Protein AF-A0A536EJC2-F1 (afdb_monomer_lite)

Secondary structure (DSSP, 8-state):
--SEEEE-GGGGTTSS--EEEE-HHHHS-SPTTSS--TTTT-HHHHHHHHHHHHHHHHTTHHHHHHHHHHHHHHHHHHHHHH-TTEEEEEEETTEEEEEE-S-TTT-

Radius of gyration: 20.06 Å; chains: 1; bounding box: 40×30×49 Å

Structure (mmCIF, N/CA/C/O backbone):
data_AF-A0A536EJC2-F1
#
_entry.id   AF-A0A536EJC2-F1
#
loop_
_atom_site.group_PDB
_atom_site.id
_atom_site.type_symbol
_atom_site.label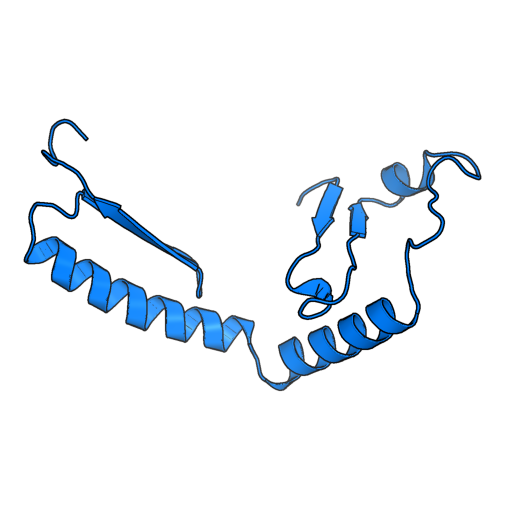_atom_id
_atom_site.label_alt_id
_atom_site.label_comp_id
_atom_site.label_asym_id
_atom_site.label_entity_id
_atom_site.label_seq_id
_atom_site.pdbx_PDB_ins_code
_atom_site.Cartn_x
_atom_site.Cartn_y
_atom_site.Cartn_z
_atom_site.occupancy
_atom_site.B_iso_or_equiv
_atom_site.auth_seq_id
_atom_site.auth_comp_id
_atom_site.auth_asym_id
_atom_site.auth_atom_id
_atom_site.pdbx_PDB_model_num
ATOM 1 N N . GLN A 1 1 ? -8.085 13.594 -6.847 1.00 84.62 1 GLN A N 1
ATOM 2 C CA . GLN A 1 1 ? -7.057 12.705 -7.426 1.00 84.62 1 GLN A CA 1
ATOM 3 C C . GLN A 1 1 ? -5.699 13.295 -7.085 1.00 84.62 1 GLN A C 1
ATOM 5 O O . GLN A 1 1 ? -5.578 14.506 -7.229 1.00 84.62 1 GLN A O 1
ATOM 10 N N . PRO A 1 2 ? -4.736 12.509 -6.578 1.00 95.81 2 PRO A N 1
ATOM 11 C CA . PRO A 1 2 ? -3.400 13.021 -6.292 1.00 95.81 2 PRO A CA 1
ATOM 12 C C . PRO A 1 2 ? -2.624 13.292 -7.588 1.00 95.81 2 PRO A C 1
ATOM 14 O O . PRO A 1 2 ? -2.790 12.569 -8.569 1.00 95.81 2 PRO A O 1
ATOM 17 N N . ASP A 1 3 ? -1.763 14.308 -7.573 1.00 97.62 3 ASP A N 1
ATOM 18 C CA . ASP A 1 3 ? -0.830 14.590 -8.673 1.00 97.62 3 ASP A CA 1
ATOM 19 C C . ASP A 1 3 ? 0.333 13.586 -8.712 1.00 97.62 3 ASP A C 1
ATOM 21 O O . ASP A 1 3 ? 0.821 13.229 -9.783 1.00 97.62 3 ASP A O 1
ATOM 25 N N . LEU A 1 4 ? 0.727 13.106 -7.528 1.00 97.94 4 LEU A N 1
ATOM 26 C CA . LEU A 1 4 ? 1.753 12.099 -7.280 1.00 97.94 4 LEU A CA 1
ATOM 27 C C . LEU A 1 4 ? 1.313 11.179 -6.136 1.00 97.94 4 LEU A C 1
ATOM 29 O O . LEU A 1 4 ? 0.775 11.637 -5.127 1.00 97.94 4 LEU A O 1
ATOM 33 N N . MET A 1 5 ? 1.592 9.887 -6.263 1.00 98.31 5 MET A N 1
ATOM 34 C CA . MET A 1 5 ? 1.403 8.885 -5.219 1.00 98.31 5 MET A CA 1
ATOM 35 C C . MET A 1 5 ? 2.623 7.973 -5.112 1.00 98.31 5 MET A C 1
ATOM 37 O O . MET A 1 5 ? 3.291 7.672 -6.101 1.00 98.31 5 MET A O 1
ATOM 41 N N . THR A 1 6 ? 2.886 7.491 -3.903 1.00 98.31 6 THR A N 1
ATOM 42 C CA . THR A 1 6 ? 3.923 6.494 -3.637 1.00 98.31 6 THR A CA 1
ATOM 43 C C . THR A 1 6 ? 3.278 5.156 -3.306 1.00 98.31 6 THR A C 1
ATOM 45 O O . THR A 1 6 ? 2.281 5.082 -2.587 1.00 98.31 6 THR A O 1
ATOM 48 N N . VAL A 1 7 ? 3.847 4.078 -3.837 1.00 98.06 7 VAL A N 1
ATOM 49 C CA . VAL A 1 7 ? 3.396 2.703 -3.590 1.00 98.06 7 VAL A CA 1
ATOM 50 C C . VAL A 1 7 ? 4.597 1.802 -3.323 1.00 98.06 7 VAL A C 1
ATOM 52 O O . VAL A 1 7 ? 5.677 2.020 -3.861 1.00 98.06 7 VAL A O 1
ATOM 55 N N . ALA A 1 8 ? 4.429 0.819 -2.441 1.00 97.81 8 ALA A N 1
ATOM 56 C CA . ALA A 1 8 ? 5.453 -0.148 -2.032 1.00 97.81 8 ALA A CA 1
ATOM 57 C C . ALA A 1 8 ? 4.758 -1.293 -1.266 1.00 97.81 8 ALA A C 1
ATOM 59 O O . ALA A 1 8 ? 3.636 -1.665 -1.611 1.00 97.81 8 ALA A O 1
ATOM 60 N N . LYS A 1 9 ? 5.360 -1.793 -0.176 1.00 96.94 9 LYS A N 1
ATOM 61 C CA . LYS A 1 9 ? 4.789 -2.791 0.749 1.00 96.94 9 LYS A CA 1
ATOM 62 C C . LYS A 1 9 ? 4.218 -4.002 -0.004 1.00 96.94 9 LYS A C 1
ATOM 64 O O . LYS A 1 9 ? 4.971 -4.831 -0.502 1.00 96.94 9 LYS A O 1
ATOM 69 N N . SER A 1 10 ? 2.893 -4.088 -0.101 1.00 97.31 10 SER A N 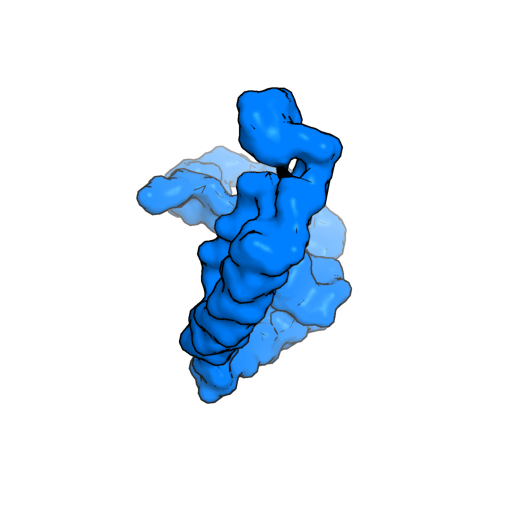1
ATOM 70 C CA . SER A 1 10 ? 2.183 -5.202 -0.722 1.00 97.31 10 SER A CA 1
ATOM 71 C C . SER A 1 10 ? 2.300 -5.241 -2.245 1.00 97.31 10 SER A C 1
ATOM 73 O O . SER A 1 10 ? 1.928 -6.256 -2.815 1.00 97.31 10 SER A O 1
ATOM 75 N N . LEU A 1 11 ? 2.847 -4.200 -2.893 1.00 98.06 11 LEU A N 1
ATOM 76 C CA . LEU A 1 11 ? 3.000 -4.109 -4.353 1.00 98.06 11 LEU A CA 1
ATOM 77 C C . LEU A 1 11 ? 3.648 -5.354 -4.977 1.00 98.06 11 LEU A C 1
ATOM 79 O O . LEU A 1 11 ? 3.291 -5.710 -6.089 1.00 98.06 11 LEU A O 1
ATOM 83 N N . ALA A 1 12 ? 4.568 -6.011 -4.265 1.00 97.94 12 ALA A N 1
ATOM 84 C CA . ALA A 1 12 ? 5.224 -7.242 -4.708 1.00 97.94 12 ALA A CA 1
ATOM 85 C C . ALA A 1 12 ? 5.279 -8.317 -3.604 1.00 97.94 12 ALA A C 1
ATOM 87 O O . ALA A 1 12 ? 6.245 -9.070 -3.514 1.00 97.94 12 ALA A O 1
ATOM 88 N N . ALA A 1 13 ? 4.271 -8.355 -2.721 1.00 95.75 13 ALA A N 1
ATOM 89 C CA . ALA A 1 13 ? 4.126 -9.362 -1.657 1.00 95.75 13 ALA A CA 1
ATOM 90 C C . ALA A 1 13 ? 5.406 -9.626 -0.828 1.00 95.75 13 ALA A C 1
ATOM 92 O O . ALA A 1 13 ? 5.709 -10.762 -0.472 1.00 95.75 13 ALA A O 1
ATOM 93 N N . GLY A 1 14 ? 6.159 -8.568 -0.507 1.00 94.88 14 GLY A N 1
ATOM 94 C CA . GLY A 1 14 ? 7.382 -8.646 0.299 1.00 94.88 14 GLY A CA 1
ATOM 95 C C . GLY A 1 14 ? 8.690 -8.622 -0.496 1.00 94.88 14 GLY A C 1
ATOM 96 O O . GLY A 1 14 ? 9.735 -8.364 0.100 1.00 94.88 14 GLY A O 1
ATOM 97 N N . PHE A 1 15 ? 8.662 -8.793 -1.824 1.00 97.88 15 PHE A N 1
ATOM 98 C CA . PHE A 1 15 ? 9.834 -8.486 -2.648 1.00 97.88 15 PHE A CA 1
ATOM 99 C C . PHE A 1 15 ? 10.107 -6.969 -2.663 1.00 97.88 15 PHE A C 1
ATOM 101 O O . PHE A 1 15 ? 9.154 -6.183 -2.664 1.00 97.88 15 PHE A O 1
ATOM 108 N N . PRO A 1 16 ? 11.382 -6.524 -2.693 1.00 97.75 16 PRO A N 1
ATOM 109 C CA . PRO A 1 16 ? 11.710 -5.100 -2.701 1.00 97.75 16 PRO A CA 1
ATOM 110 C C . PRO A 1 16 ? 11.274 -4.416 -4.004 1.00 97.75 16 PRO A C 1
ATOM 112 O O . PRO A 1 16 ? 11.987 -4.435 -5.006 1.00 97.75 16 PRO A O 1
ATOM 115 N N . LEU A 1 17 ? 10.098 -3.790 -3.977 1.00 98.25 17 LEU A N 1
ATOM 116 C CA . LEU A 1 17 ? 9.580 -2.965 -5.062 1.00 98.25 17 LEU A CA 1
ATOM 117 C C . LEU A 1 17 ? 8.821 -1.763 -4.500 1.00 98.25 17 LEU A C 1
ATOM 119 O O . LEU A 1 17 ? 8.000 -1.886 -3.587 1.00 98.25 17 LEU A O 1
ATOM 123 N N . SER A 1 18 ? 9.077 -0.600 -5.083 1.00 98.19 18 SER A N 1
ATOM 124 C CA . SER A 1 18 ? 8.299 0.614 -4.882 1.00 98.19 18 SER A CA 1
ATOM 125 C C . SER A 1 18 ? 8.110 1.328 -6.215 1.00 98.19 18 SER A C 1
ATOM 127 O O . SER A 1 18 ? 8.830 1.064 -7.179 1.00 98.19 18 SER A O 1
ATOM 129 N N . ALA A 1 19 ? 7.135 2.227 -6.273 1.00 97.88 19 ALA A N 1
ATOM 130 C CA . ALA A 1 19 ? 6.947 3.120 -7.401 1.00 97.88 19 ALA A CA 1
ATOM 131 C C . ALA A 1 19 ? 6.482 4.498 -6.929 1.00 97.88 19 ALA A C 1
ATOM 133 O O . ALA A 1 19 ? 5.815 4.645 -5.899 1.00 97.88 19 ALA A O 1
ATOM 134 N N . VAL A 1 20 ? 6.830 5.499 -7.728 1.00 98.00 20 VAL A N 1
ATOM 135 C CA . VAL A 1 20 ? 6.233 6.830 -7.699 1.00 98.00 20 VAL A CA 1
ATOM 136 C C . VAL A 1 20 ? 5.378 6.926 -8.956 1.00 98.00 20 VAL A C 1
ATOM 138 O O . VAL A 1 20 ? 5.889 6.745 -10.058 1.00 98.00 20 VAL A O 1
ATOM 141 N N . VAL A 1 21 ? 4.078 7.138 -8.787 1.00 97.88 21 VAL A N 1
ATOM 142 C CA . VAL A 1 21 ? 3.107 7.222 -9.882 1.00 97.88 21 VAL A CA 1
ATOM 143 C C . VAL A 1 21 ? 2.552 8.63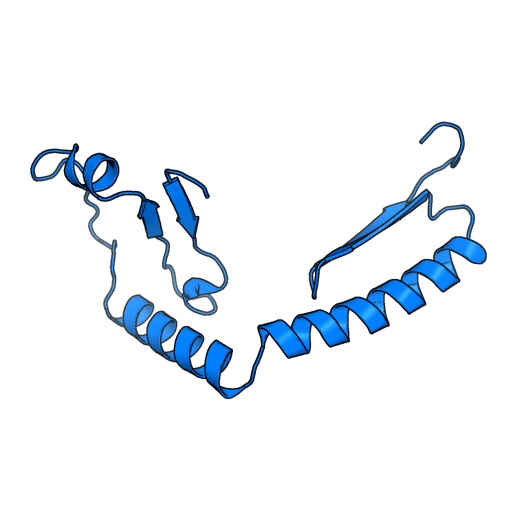4 -9.890 1.00 97.88 21 VAL A C 1
ATOM 145 O O . VAL A 1 21 ? 2.090 9.114 -8.858 1.00 97.88 21 VAL A O 1
ATOM 148 N N . GLY A 1 22 ? 2.590 9.310 -11.029 1.00 97.81 22 GLY A N 1
ATOM 149 C CA . GLY A 1 22 ? 2.122 10.686 -11.140 1.00 97.81 22 GLY A CA 1
ATOM 150 C C . GLY A 1 22 ? 1.580 11.007 -12.518 1.00 97.81 22 GLY A C 1
ATOM 151 O O . GLY A 1 22 ? 1.589 10.165 -13.418 1.00 97.81 22 GLY A O 1
ATOM 152 N N . LYS A 1 23 ? 1.099 12.240 -12.669 1.00 98.12 23 LYS A N 1
ATOM 153 C CA . LYS A 1 23 ? 0.728 12.793 -13.976 1.00 98.12 23 LYS A CA 1
ATOM 154 C C . LYS A 1 23 ? 1.947 12.839 -14.903 1.00 98.12 23 LYS A C 1
ATOM 156 O O . LYS A 1 23 ? 3.069 13.029 -14.439 1.00 98.12 23 LYS A O 1
ATOM 161 N N . ALA A 1 24 ? 1.718 12.663 -16.204 1.00 97.44 24 ALA A N 1
ATOM 162 C CA . ALA A 1 24 ? 2.788 12.561 -17.197 1.00 97.44 24 ALA A CA 1
ATOM 163 C C . ALA A 1 24 ? 3.697 13.800 -17.213 1.00 97.44 24 ALA A C 1
ATOM 165 O O . ALA A 1 24 ? 4.908 13.665 -17.129 1.00 97.44 24 ALA A O 1
ATOM 166 N N . ASP A 1 25 ? 3.123 15.003 -17.189 1.00 97.69 25 ASP A N 1
ATOM 167 C CA . ASP A 1 25 ? 3.863 16.271 -17.137 1.00 97.69 25 ASP A CA 1
ATOM 168 C C . ASP A 1 25 ? 4.786 16.398 -15.913 1.00 97.69 25 ASP A C 1
ATOM 170 O O . ASP A 1 25 ? 5.841 17.022 -15.997 1.00 97.69 25 ASP A O 1
ATOM 174 N N . ILE A 1 26 ? 4.422 15.775 -14.790 1.00 97.56 26 ILE A N 1
ATOM 175 C CA . ILE A 1 26 ? 5.252 15.718 -13.581 1.00 97.56 26 ILE A CA 1
ATOM 176 C C . ILE A 1 26 ? 6.328 14.631 -13.695 1.00 97.56 26 ILE A C 1
ATOM 178 O O . ILE A 1 26 ? 7.474 14.862 -13.312 1.00 97.56 26 ILE A O 1
ATOM 182 N N . MET A 1 27 ? 5.973 13.446 -14.200 1.00 97.69 27 MET A N 1
ATOM 183 C CA . MET A 1 27 ? 6.899 12.311 -14.309 1.00 97.69 27 MET A CA 1
ATOM 184 C C . MET A 1 27 ? 7.934 12.483 -15.431 1.00 97.69 27 MET A C 1
ATOM 186 O O . MET A 1 27 ? 9.035 11.954 -15.301 1.00 97.69 27 MET A O 1
ATOM 190 N N . ASP A 1 28 ? 7.608 13.251 -16.474 1.00 97.56 28 ASP A N 1
ATOM 191 C CA . ASP A 1 28 ? 8.476 13.550 -17.622 1.00 97.56 28 ASP A CA 1
ATOM 192 C C . ASP A 1 28 ? 9.344 14.806 -17.404 1.00 97.56 28 ASP A C 1
ATOM 194 O O . ASP A 1 28 ? 10.231 15.100 -18.205 1.00 97.56 28 ASP A O 1
ATOM 198 N N . ALA A 1 29 ? 9.109 15.563 -16.325 1.00 98.00 29 ALA A N 1
ATOM 199 C CA . ALA A 1 29 ? 9.874 16.770 -16.010 1.00 98.00 29 ALA A CA 1
ATOM 200 C C . ALA A 1 29 ? 11.370 16.517 -15.709 1.00 98.00 29 ALA A C 1
ATOM 202 O O . ALA A 1 29 ? 12.196 17.351 -16.097 1.00 98.00 29 ALA A O 1
ATOM 203 N N . PRO A 1 30 ? 11.779 15.426 -15.023 1.00 97.38 30 PRO A N 1
ATOM 204 C CA . PRO A 1 30 ? 13.192 15.116 -14.837 1.00 97.38 30 PRO A CA 1
ATOM 205 C C . PRO A 1 30 ? 13.870 14.756 -16.165 1.00 97.38 30 PRO A C 1
ATOM 207 O O . PRO A 1 30 ? 13.401 13.901 -16.910 1.00 97.38 30 PRO A O 1
ATOM 210 N N . GLY A 1 31 ? 15.027 15.364 -16.440 1.00 97.00 31 GLY A N 1
ATOM 211 C CA . GLY A 1 31 ? 15.835 15.012 -17.609 1.00 97.00 31 GLY A CA 1
ATOM 212 C C . GLY A 1 31 ? 16.420 13.591 -17.536 1.00 97.00 31 GLY A C 1
ATOM 213 O O . GLY A 1 31 ? 16.346 12.934 -16.492 1.00 97.00 31 GLY A O 1
ATOM 214 N N . PRO A 1 32 ? 17.061 13.106 -18.616 1.00 96.50 32 PRO A N 1
ATOM 215 C CA . PRO A 1 32 ? 17.705 11.794 -18.638 1.00 96.50 32 PRO A CA 1
ATOM 216 C C . PRO A 1 32 ? 18.655 11.586 -17.448 1.00 96.50 32 PRO A C 1
ATOM 218 O O . PRO A 1 32 ? 19.533 12.406 -17.191 1.00 96.50 32 PRO A O 1
ATOM 221 N N . GLY A 1 33 ? 18.465 10.488 -16.710 1.00 95.81 33 GLY A N 1
ATOM 222 C CA . GLY A 1 33 ? 19.226 10.182 -15.491 1.00 95.81 33 GLY A CA 1
ATOM 223 C C . GLY A 1 33 ? 18.767 10.925 -14.228 1.00 95.81 33 GLY A C 1
ATOM 224 O O . GLY A 1 33 ? 19.277 10.636 -13.149 1.00 95.81 33 GLY A O 1
ATOM 225 N N . GLY A 1 34 ? 17.786 11.830 -14.326 1.00 96.69 34 GLY A N 1
ATOM 226 C CA . GLY A 1 34 ? 17.195 12.538 -13.184 1.00 96.69 34 GLY A CA 1
ATOM 227 C C . GLY A 1 34 ? 16.402 11.628 -12.241 1.00 96.69 34 GLY A C 1
ATOM 228 O O . GLY A 1 34 ? 16.263 11.935 -11.061 1.00 96.69 34 GLY A O 1
ATOM 229 N N . LEU A 1 35 ? 15.940 10.481 -12.747 1.00 96.31 35 LEU A N 1
ATOM 230 C CA . LEU A 1 35 ? 15.399 9.371 -11.968 1.00 96.31 35 LEU A CA 1
ATOM 231 C C . LEU A 1 35 ? 16.179 8.105 -12.328 1.00 96.31 35 LEU A C 1
ATOM 233 O O . LEU A 1 35 ? 16.221 7.700 -13.489 1.00 96.31 35 LEU A O 1
ATOM 237 N N . GLY A 1 36 ? 16.804 7.474 -11.339 1.00 94.44 36 GLY A N 1
ATOM 238 C CA . GLY A 1 36 ? 17.614 6.282 -11.556 1.00 94.44 36 GLY A CA 1
ATOM 239 C C . GLY A 1 36 ? 17.922 5.537 -10.265 1.00 94.44 36 GLY A C 1
ATOM 240 O O . GLY A 1 36 ? 17.648 6.009 -9.163 1.00 94.44 36 GLY A O 1
ATOM 241 N N . GLY A 1 37 ? 18.496 4.348 -10.411 1.00 94.69 37 GLY A N 1
ATOM 242 C CA . GLY A 1 37 ? 18.925 3.509 -9.300 1.00 94.69 37 GLY A CA 1
ATOM 243 C C . GLY A 1 37 ? 19.271 2.107 -9.782 1.00 94.69 37 GLY A C 1
ATOM 244 O O . GLY A 1 37 ? 18.597 1.565 -10.650 1.00 94.69 37 GLY A O 1
ATOM 245 N N . THR A 1 38 ? 20.314 1.508 -9.210 1.00 97.25 38 THR A N 1
ATOM 246 C CA . THR A 1 38 ? 20.871 0.226 -9.680 1.00 97.25 38 THR A CA 1
ATOM 247 C C . THR A 1 38 ? 19.873 -0.929 -9.623 1.00 97.25 38 THR A C 1
ATOM 249 O O . THR A 1 38 ? 19.879 -1.797 -10.489 1.00 97.25 38 THR A O 1
ATOM 252 N N . TYR A 1 39 ? 19.018 -0.947 -8.598 1.00 96.69 39 TYR A N 1
ATOM 253 C CA . TYR A 1 39 ? 18.079 -2.044 -8.341 1.00 96.69 39 TYR A CA 1
ATOM 254 C C . TYR A 1 39 ? 16.613 -1.663 -8.574 1.00 96.69 39 TYR A C 1
ATOM 256 O O . TYR A 1 39 ? 15.723 -2.483 -8.342 1.00 96.69 39 TYR A O 1
ATOM 264 N N . GLY A 1 40 ? 16.352 -0.429 -9.019 1.00 95.12 40 GLY A N 1
ATOM 265 C CA . GLY A 1 40 ? 15.002 0.011 -9.361 1.00 95.12 40 GLY A CA 1
ATOM 266 C C . GLY A 1 40 ? 14.434 -0.840 -10.496 1.00 95.12 40 GLY A C 1
ATOM 267 O O . GLY A 1 40 ? 15.131 -1.115 -11.468 1.00 95.12 40 GLY A O 1
ATOM 268 N N . GLY A 1 41 ? 13.184 -1.288 -10.363 1.00 96.56 41 GLY A N 1
ATOM 269 C CA . GLY A 1 41 ? 12.539 -2.116 -11.388 1.00 96.56 41 GLY A CA 1
ATOM 270 C C . GLY A 1 41 ? 13.165 -3.504 -11.562 1.00 96.56 41 GLY A C 1
ATOM 271 O O . GLY A 1 41 ? 13.149 -4.041 -12.668 1.00 96.56 41 GLY A O 1
ATOM 272 N N . ASN A 1 42 ? 13.728 -4.087 -10.494 1.00 97.56 42 ASN A N 1
ATOM 273 C CA . ASN A 1 42 ? 14.275 -5.443 -10.530 1.00 97.56 42 ASN A CA 1
ATOM 274 C C . ASN A 1 42 ? 13.264 -6.438 -11.154 1.00 97.56 42 ASN A C 1
ATOM 276 O O . ASN A 1 42 ? 12.123 -6.508 -10.691 1.00 97.56 42 ASN A O 1
ATOM 280 N N . PRO A 1 43 ? 13.663 -7.248 -12.153 1.00 98.19 43 PRO A N 1
ATOM 281 C CA . PRO A 1 43 ? 12.726 -8.064 -12.927 1.00 98.19 43 PRO A CA 1
ATOM 282 C C . PRO A 1 43 ? 12.006 -9.138 -12.100 1.00 98.19 43 PRO A C 1
ATOM 284 O O . PRO A 1 43 ? 10.844 -9.431 -12.370 1.00 98.19 43 PRO A O 1
ATOM 287 N N . VAL A 1 44 ? 12.648 -9.694 -11.066 1.00 98.31 44 VAL A N 1
ATOM 288 C CA . VAL A 1 44 ? 12.015 -10.678 -10.170 1.00 98.31 44 VAL A CA 1
ATOM 289 C C . VAL A 1 44 ? 10.945 -10.004 -9.316 1.00 98.31 44 VAL A C 1
ATOM 291 O O . VAL A 1 44 ? 9.836 -10.521 -9.188 1.00 98.31 44 VAL A O 1
ATOM 294 N N . ALA A 1 45 ? 11.247 -8.822 -8.778 1.00 98.25 45 ALA A N 1
ATOM 295 C CA . ALA A 1 45 ? 10.282 -8.052 -8.004 1.00 98.25 45 ALA A CA 1
ATOM 296 C C . ALA A 1 45 ? 9.101 -7.578 -8.876 1.00 98.25 45 ALA A C 1
ATOM 298 O O . ALA A 1 45 ? 7.954 -7.634 -8.437 1.00 98.25 45 ALA A O 1
ATOM 299 N N . CYS A 1 46 ? 9.354 -7.191 -10.132 1.00 98.44 46 CYS A N 1
ATOM 300 C CA . CYS A 1 46 ? 8.311 -6.857 -11.106 1.00 98.44 46 CYS A CA 1
ATOM 301 C C . CYS A 1 46 ? 7.414 -8.063 -11.425 1.00 98.44 46 CYS A C 1
ATOM 303 O O . CYS A 1 46 ? 6.193 -7.923 -11.430 1.00 98.44 46 CYS A O 1
ATOM 305 N N . ALA A 1 47 ? 7.989 -9.253 -11.633 1.00 98.56 47 ALA A N 1
ATOM 306 C CA . ALA A 1 47 ? 7.215 -10.476 -11.856 1.00 98.56 47 ALA A CA 1
ATOM 307 C C . ALA A 1 47 ? 6.326 -10.824 -10.649 1.00 98.56 47 ALA A C 1
ATOM 309 O O . ALA A 1 47 ? 5.151 -11.148 -10.823 1.00 98.56 47 ALA A O 1
ATOM 310 N N . ALA A 1 48 ? 6.851 -10.682 -9.427 1.00 98.56 48 ALA A N 1
ATOM 311 C CA . ALA A 1 48 ? 6.058 -10.833 -8.210 1.00 98.56 48 ALA A CA 1
ATOM 312 C C . ALA A 1 48 ? 4.912 -9.808 -8.144 1.00 98.56 48 ALA A C 1
ATOM 314 O O . ALA A 1 48 ? 3.789 -10.171 -7.802 1.00 98.56 48 ALA A O 1
ATOM 315 N N . GLY A 1 49 ? 5.161 -8.548 -8.516 1.00 98.50 49 GLY A N 1
ATOM 316 C CA . GLY A 1 49 ? 4.125 -7.514 -8.538 1.00 98.50 49 GLY A CA 1
ATOM 317 C C . GLY A 1 49 ? 3.010 -7.768 -9.556 1.00 98.50 49 GLY A C 1
ATOM 318 O O . GLY A 1 49 ? 1.840 -7.566 -9.236 1.00 98.50 49 GLY A O 1
ATOM 319 N N . LEU A 1 50 ? 3.339 -8.277 -10.748 1.00 98.56 50 LEU A N 1
ATOM 320 C CA . LEU A 1 50 ? 2.334 -8.698 -11.734 1.00 98.56 50 LEU A CA 1
ATOM 321 C C . LEU A 1 50 ? 1.444 -9.817 -11.176 1.00 98.56 50 LEU A C 1
ATOM 323 O O . LEU A 1 50 ? 0.222 -9.689 -11.194 1.00 98.56 50 LEU A O 1
ATOM 327 N N . ALA A 1 51 ? 2.050 -10.854 -10.588 1.00 98.69 51 ALA A N 1
ATOM 328 C CA . ALA A 1 51 ? 1.306 -11.949 -9.969 1.00 98.69 51 ALA A CA 1
ATOM 329 C C . ALA A 1 51 ? 0.405 -11.470 -8.815 1.00 98.69 51 ALA A C 1
ATOM 331 O O . ALA A 1 51 ? -0.730 -11.924 -8.685 1.00 98.69 51 ALA A O 1
ATOM 332 N N . VAL A 1 52 ? 0.874 -10.518 -7.997 1.00 98.50 52 VAL A N 1
ATOM 333 C CA . VAL A 1 52 ? 0.052 -9.891 -6.950 1.00 98.50 52 VAL A CA 1
ATOM 334 C C . VAL A 1 52 ? -1.162 -9.186 -7.541 1.00 98.50 52 VAL A C 1
ATOM 336 O O . VAL A 1 52 ? -2.258 -9.337 -7.005 1.00 98.50 52 VAL A O 1
ATOM 339 N N . MET A 1 53 ? -0.994 -8.420 -8.621 1.00 98.31 53 MET A N 1
ATOM 340 C CA . MET A 1 53 ? -2.110 -7.717 -9.260 1.00 98.31 53 MET A CA 1
ATOM 341 C C . MET A 1 53 ? -3.145 -8.687 -9.834 1.00 98.31 53 MET A C 1
ATOM 343 O O . MET A 1 53 ? -4.344 -8.448 -9.674 1.00 98.31 53 MET A O 1
ATOM 347 N N . ASP A 1 54 ? -2.701 -9.794 -10.435 1.00 98.62 54 ASP A N 1
ATOM 348 C CA . ASP A 1 54 ? -3.596 -10.846 -10.922 1.00 98.62 54 ASP A CA 1
ATOM 349 C C . ASP A 1 54 ? -4.386 -11.483 -9.774 1.00 98.62 54 ASP A C 1
ATOM 351 O O . ASP A 1 54 ? -5.613 -11.497 -9.818 1.00 98.62 54 ASP A O 1
ATOM 355 N N . ILE A 1 55 ? -3.718 -11.887 -8.688 1.00 98.56 55 ILE A N 1
ATOM 356 C CA . ILE A 1 55 ? -4.384 -12.440 -7.497 1.00 98.56 55 ILE A CA 1
ATOM 357 C C . ILE A 1 55 ? -5.367 -11.429 -6.891 1.00 98.56 55 ILE A C 1
ATOM 359 O O . ILE A 1 55 ? -6.496 -11.779 -6.548 1.00 98.56 55 ILE A O 1
ATOM 363 N N . MET A 1 56 ? -4.966 -10.160 -6.764 1.00 98.25 56 MET A N 1
ATOM 364 C CA . MET A 1 56 ? -5.795 -9.116 -6.159 1.00 98.25 56 MET A CA 1
ATOM 365 C C . MET A 1 56 ? -7.110 -8.915 -6.920 1.00 98.25 56 MET A C 1
ATOM 367 O O . MET A 1 56 ? -8.154 -8.731 -6.286 1.00 98.25 56 MET A O 1
ATOM 371 N N . ARG A 1 57 ? -7.055 -8.990 -8.256 1.00 98.06 57 ARG A N 1
ATOM 372 C CA . ARG A 1 57 ? -8.211 -8.924 -9.157 1.00 98.06 57 ARG A CA 1
ATOM 373 C C . ARG A 1 57 ? -9.033 -10.212 -9.117 1.00 98.06 57 ARG A C 1
ATOM 375 O O . ARG A 1 57 ? -10.241 -10.151 -8.898 1.00 98.06 57 ARG A O 1
ATOM 382 N N . ASP A 1 58 ? -8.396 -11.359 -9.329 1.00 98.62 58 ASP A N 1
ATOM 383 C CA . ASP A 1 58 ? -9.079 -12.633 -9.568 1.00 98.62 58 ASP A CA 1
ATOM 384 C C . ASP A 1 58 ? -9.749 -13.161 -8.289 1.00 98.62 58 ASP A C 1
ATOM 386 O O . ASP A 1 58 ? -10.873 -13.666 -8.331 1.00 98.62 58 ASP A O 1
ATOM 390 N N . GLU A 1 59 ? -9.119 -12.958 -7.127 1.00 98.44 59 GLU A N 1
ATOM 391 C CA . GLU A 1 59 ? -9.686 -13.315 -5.821 1.00 98.44 59 GLU A CA 1
ATOM 392 C C . GLU A 1 59 ? -10.555 -12.213 -5.194 1.00 98.44 59 GLU A C 1
ATOM 394 O O . GLU A 1 59 ? -11.091 -12.408 -4.097 1.00 98.44 59 GLU A O 1
ATOM 399 N N . LYS A 1 60 ? -10.714 -11.058 -5.860 1.00 98.31 60 LYS A N 1
ATOM 400 C CA . LYS A 1 60 ? -11.517 -9.922 -5.364 1.00 98.31 60 LYS A CA 1
ATOM 401 C C . LYS A 1 60 ? -11.114 -9.509 -3.947 1.00 98.31 60 LYS A C 1
ATOM 403 O O . LYS A 1 60 ? -11.926 -9.414 -3.016 1.00 98.31 60 LYS A O 1
ATOM 408 N N . LEU A 1 61 ? -9.805 -9.345 -3.751 1.00 98.31 61 LEU A N 1
ATOM 409 C CA . LEU A 1 61 ? -9.251 -9.062 -2.431 1.00 98.31 61 LEU A CA 1
ATOM 410 C C . LEU A 1 61 ? -9.732 -7.728 -1.833 1.00 98.31 61 LEU A C 1
ATOM 412 O O . LEU A 1 61 ? -9.940 -7.709 -0.619 1.00 98.31 61 LEU A O 1
ATOM 416 N N . PRO A 1 62 ? -9.962 -6.639 -2.599 1.00 97.62 62 PRO A N 1
ATOM 417 C CA . PRO A 1 62 ? -10.562 -5.418 -2.055 1.00 97.62 62 PRO A CA 1
ATOM 418 C C . PRO A 1 62 ? -11.948 -5.646 -1.433 1.00 97.62 62 PRO A C 1
ATOM 420 O O . PRO A 1 62 ? -12.215 -5.201 -0.316 1.00 97.62 62 PRO A O 1
ATOM 423 N N . GLU A 1 63 ? -12.817 -6.399 -2.101 1.00 98.44 63 GLU A N 1
ATOM 424 C CA . GLU A 1 63 ? -14.157 -6.740 -1.624 1.00 98.44 63 GLU A CA 1
ATOM 425 C C . GLU A 1 63 ? -14.086 -7.665 -0.407 1.00 98.44 63 GLU A C 1
ATOM 427 O O . GLU A 1 63 ? -14.808 -7.491 0.581 1.00 98.44 63 GLU A O 1
ATOM 432 N N . ARG A 1 64 ? -13.161 -8.630 -0.434 1.00 98.44 64 ARG A N 1
ATOM 433 C CA . ARG A 1 64 ? -12.882 -9.482 0.723 1.00 98.44 64 ARG A CA 1
ATOM 434 C C . ARG A 1 64 ? -12.389 -8.660 1.914 1.00 98.44 64 ARG A C 1
ATOM 436 O O . ARG A 1 64 ? -12.825 -8.924 3.033 1.00 98.44 64 ARG A O 1
ATOM 443 N N . ALA A 1 65 ? -11.526 -7.671 1.688 1.00 98.31 65 ALA A N 1
ATOM 444 C CA . ALA A 1 65 ? -11.030 -6.770 2.720 1.00 98.31 65 ALA A CA 1
ATOM 445 C C . ALA A 1 65 ? -12.155 -5.912 3.313 1.00 98.31 65 ALA A C 1
ATOM 447 O O . ALA A 1 65 ? -12.199 -5.755 4.530 1.00 98.31 65 ALA A O 1
ATOM 448 N N . ALA A 1 66 ? -13.096 -5.428 2.495 1.00 98.19 66 ALA A N 1
ATOM 449 C CA . ALA A 1 66 ? -14.288 -4.726 2.975 1.00 98.19 66 ALA A CA 1
ATOM 450 C C . ALA A 1 66 ? -15.121 -5.606 3.921 1.00 98.19 66 ALA A C 1
ATOM 452 O O . ALA A 1 66 ? -15.437 -5.188 5.033 1.00 98.19 66 ALA A O 1
ATOM 453 N N . ARG A 1 67 ? -15.386 -6.861 3.534 1.00 98.25 67 ARG A N 1
ATOM 454 C CA . ARG A 1 67 ? -16.126 -7.816 4.376 1.00 98.25 67 ARG A CA 1
ATOM 455 C C . ARG A 1 67 ? -15.401 -8.135 5.686 1.00 98.25 67 ARG A C 1
ATOM 457 O O . ARG A 1 67 ? -16.040 -8.191 6.732 1.00 98.25 67 ARG A O 1
ATOM 464 N N . ILE A 1 68 ? -14.086 -8.362 5.636 1.00 98.19 68 ILE A N 1
ATOM 465 C CA . ILE A 1 68 ? -13.271 -8.589 6.842 1.00 98.19 68 ILE A CA 1
ATOM 466 C C . ILE A 1 68 ? -13.344 -7.365 7.758 1.00 98.19 68 ILE A C 1
ATOM 468 O O . ILE A 1 68 ? -13.572 -7.521 8.954 1.00 98.19 68 ILE A O 1
ATOM 472 N N . GLY A 1 69 ? -13.208 -6.168 7.184 1.00 98.00 69 GLY A N 1
ATOM 473 C CA . GLY A 1 69 ? -13.327 -4.897 7.889 1.00 98.00 69 GLY A CA 1
ATOM 474 C C . GLY A 1 69 ? -14.614 -4.780 8.687 1.00 98.00 69 GLY A C 1
ATOM 475 O O . GLY A 1 69 ? -14.550 -4.554 9.889 1.00 98.00 69 GLY A O 1
ATOM 476 N N . SER A 1 70 ? -15.764 -5.029 8.053 1.00 97.94 70 SER A N 1
ATOM 477 C CA . SER A 1 70 ? -17.070 -4.959 8.723 1.00 97.94 70 SER A CA 1
ATOM 478 C C . SER A 1 70 ? -17.180 -5.917 9.913 1.00 97.94 70 SER A C 1
ATOM 480 O O . SER A 1 70 ? -17.655 -5.521 10.972 1.00 97.94 70 SER A O 1
ATOM 482 N N . VAL A 1 71 ? -16.697 -7.160 9.773 1.00 98.25 71 VAL A N 1
ATOM 483 C CA . VAL A 1 71 ? -16.725 -8.154 10.864 1.00 98.25 71 VAL A CA 1
ATOM 484 C C . VAL A 1 71 ? -15.821 -7.735 12.026 1.00 98.25 71 VAL A C 1
ATOM 486 O O . VAL A 1 71 ? -16.192 -7.871 13.193 1.00 98.25 71 VAL A O 1
ATOM 489 N N . VAL A 1 72 ? -14.620 -7.239 11.717 1.00 98.31 72 VAL A N 1
ATOM 490 C CA . VAL A 1 72 ? -13.662 -6.779 12.730 1.00 98.31 72 VAL A CA 1
ATOM 491 C C . VAL A 1 72 ? -14.198 -5.544 13.449 1.00 98.31 72 VAL A C 1
ATOM 493 O O . VAL A 1 72 ? -14.169 -5.499 14.676 1.00 98.31 72 VAL A O 1
ATOM 496 N N . GLU A 1 73 ? -14.724 -4.571 12.710 1.00 97.88 73 GLU A N 1
ATOM 497 C CA . GLU A 1 73 ? -15.273 -3.336 13.262 1.00 97.88 73 GLU A CA 1
ATOM 498 C C . GLU A 1 73 ? -16.467 -3.603 14.182 1.00 97.88 73 GLU A C 1
ATOM 500 O O . GLU A 1 73 ? -16.473 -3.116 15.310 1.00 97.88 73 GLU A O 1
ATOM 505 N N . GLU A 1 74 ? -17.430 -4.433 13.765 1.00 98.12 74 GLU A N 1
ATOM 506 C CA . GLU A 1 74 ? -18.588 -4.796 14.593 1.00 98.12 74 GLU A CA 1
ATOM 507 C C . GLU A 1 74 ? -18.152 -5.393 15.940 1.00 98.12 74 GLU A C 1
ATOM 509 O O . GLU A 1 74 ? -18.656 -5.013 17.003 1.00 98.12 74 GLU A O 1
ATOM 514 N N . ARG A 1 75 ? -17.157 -6.288 15.905 1.00 98.00 75 ARG A N 1
ATOM 515 C CA . ARG A 1 75 ? -16.595 -6.906 17.107 1.00 98.00 75 ARG A CA 1
ATOM 516 C C . ARG A 1 75 ? -15.859 -5.896 17.987 1.00 98.00 75 ARG A C 1
ATOM 518 O O . ARG A 1 75 ? -16.017 -5.909 19.205 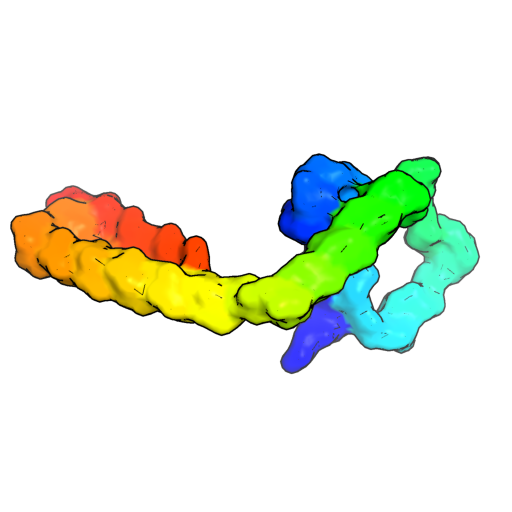1.00 98.00 75 ARG A O 1
ATOM 525 N N . MET A 1 76 ? -15.055 -5.019 17.398 1.00 98.06 76 MET A N 1
ATOM 526 C CA . MET A 1 76 ? -14.341 -3.993 18.158 1.00 98.06 76 MET A CA 1
ATOM 527 C C . MET A 1 76 ? -15.310 -2.995 18.803 1.00 98.06 76 MET A C 1
ATOM 529 O O . MET A 1 76 ? -15.116 -2.611 19.956 1.00 98.06 76 MET A O 1
ATOM 533 N N . GLN A 1 77 ? -16.391 -2.639 18.107 1.00 97.94 77 GLN A N 1
ATOM 534 C CA . GLN A 1 77 ? -17.453 -1.785 18.634 1.00 97.94 77 GLN A CA 1
ATOM 535 C C . GLN A 1 77 ? -18.209 -2.442 19.795 1.00 97.94 77 GLN A C 1
ATOM 537 O O . GLN A 1 77 ? -18.611 -1.742 20.724 1.00 97.94 77 GLN A O 1
ATOM 542 N N . SER A 1 78 ? -18.404 -3.769 19.792 1.00 98.19 78 SER A N 1
ATOM 543 C CA . SER A 1 78 ? -18.991 -4.445 20.958 1.00 98.19 78 SER A CA 1
ATOM 544 C C . SER A 1 78 ? -18.096 -4.323 22.184 1.00 98.19 78 SER A C 1
ATOM 546 O O . SER A 1 78 ? -18.564 -3.910 23.237 1.00 98.19 78 SER A O 1
ATOM 548 N N . TRP A 1 79 ? -16.794 -4.558 22.027 1.00 98.00 79 TRP A N 1
ATOM 549 C CA . TRP A 1 79 ? -15.838 -4.372 23.119 1.00 98.00 79 TRP A CA 1
ATOM 550 C C . TRP A 1 79 ? -15.784 -2.928 23.610 1.00 98.00 79 TRP A C 1
ATOM 552 O O . TRP A 1 79 ? -15.699 -2.700 24.812 1.00 98.00 79 TRP A O 1
ATOM 562 N N . ALA A 1 80 ? -15.888 -1.947 22.711 1.00 96.88 80 ALA A N 1
ATOM 563 C CA . ALA A 1 80 ? -15.952 -0.542 23.095 1.00 96.88 80 ALA A CA 1
ATOM 564 C C . ALA A 1 80 ? -17.185 -0.211 2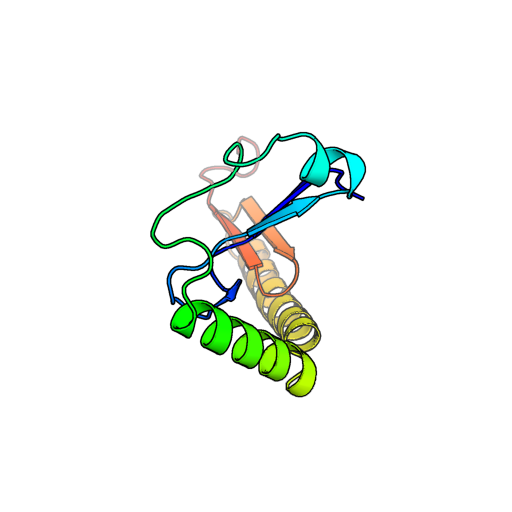3.957 1.00 96.88 80 ALA A C 1
ATOM 566 O O . ALA A 1 80 ? -17.127 0.700 24.781 1.00 96.88 80 ALA A O 1
ATOM 567 N N . ARG A 1 81 ? -18.293 -0.950 23.835 1.00 96.62 81 ARG A N 1
ATOM 568 C CA . ARG A 1 81 ? -19.436 -0.801 24.754 1.00 96.62 81 ARG A CA 1
ATOM 569 C C . ARG A 1 81 ? -19.161 -1.418 26.125 1.00 96.62 81 ARG A C 1
ATOM 571 O O . ARG A 1 81 ? -19.578 -0.845 27.125 1.00 96.62 81 ARG A O 1
ATOM 578 N N . ASP A 1 82 ? -18.419 -2.522 26.159 1.00 97.56 82 ASP A N 1
ATOM 579 C CA . ASP A 1 82 ? -18.199 -3.319 27.370 1.00 97.56 82 ASP A CA 1
ATOM 580 C C . ASP A 1 82 ? -16.973 -2.872 28.194 1.00 97.56 82 ASP A C 1
ATOM 582 O O . ASP A 1 82 ? -16.866 -3.194 29.379 1.00 97.56 82 ASP A O 1
ATOM 586 N N . HIS A 1 83 ? -16.032 -2.132 27.593 1.00 96.94 83 HIS A N 1
ATOM 587 C CA . HIS A 1 83 ? -14.755 -1.781 28.222 1.00 96.94 83 HIS A CA 1
ATOM 588 C C . HIS A 1 83 ? -14.409 -0.294 28.096 1.00 96.94 83 HIS A C 1
ATOM 590 O O . HIS A 1 83 ? -14.008 0.169 27.027 1.00 96.94 83 HIS A O 1
ATOM 596 N N . GLU A 1 84 ? -14.450 0.440 29.216 1.00 95.69 84 GLU A N 1
ATOM 597 C CA . GLU A 1 84 ? -14.168 1.887 29.271 1.00 95.69 84 GLU A CA 1
ATOM 598 C C . GLU A 1 84 ? -12.776 2.279 28.751 1.00 95.69 84 GLU A C 1
ATOM 600 O O . GLU A 1 84 ? -12.617 3.366 28.197 1.00 95.69 84 GLU A O 1
ATOM 605 N N . VAL A 1 85 ? -11.796 1.371 28.843 1.00 97.06 85 VAL A N 1
ATOM 606 C CA . VAL A 1 85 ? -10.429 1.580 28.337 1.00 97.06 85 VAL A CA 1
ATOM 607 C C . VAL A 1 85 ? -10.382 1.799 26.822 1.00 97.06 85 VAL A C 1
ATOM 609 O O . VAL A 1 85 ? -9.428 2.379 26.324 1.00 97.06 85 VAL A O 1
ATOM 612 N N . ILE A 1 86 ? -11.394 1.369 26.065 1.00 97.69 86 ILE A N 1
ATOM 613 C CA . ILE A 1 86 ? -11.444 1.585 24.615 1.00 97.69 86 ILE A CA 1
ATOM 614 C C . ILE A 1 86 ? -12.067 2.955 24.348 1.00 97.69 86 ILE A C 1
ATOM 616 O O . ILE A 1 86 ? -13.254 3.151 24.603 1.00 97.69 86 ILE A O 1
ATOM 620 N N . GLY A 1 87 ? -11.274 3.907 23.860 1.00 96.88 87 GLY A N 1
ATOM 621 C CA . GLY A 1 87 ? -11.702 5.287 23.612 1.00 96.88 87 GLY A CA 1
ATOM 622 C C . GLY A 1 87 ? -12.144 5.569 22.177 1.00 96.88 87 GLY A C 1
ATOM 623 O O . GLY A 1 87 ? -12.890 6.523 21.946 1.00 96.88 87 GLY A O 1
ATOM 624 N N . ASP A 1 88 ? -11.672 4.777 21.214 1.00 96.69 88 ASP A N 1
ATOM 625 C CA . ASP A 1 88 ? -12.039 4.906 19.803 1.00 96.69 88 ASP A CA 1
ATOM 626 C C . ASP A 1 88 ? -11.845 3.589 19.044 1.00 96.69 88 ASP A C 1
ATOM 628 O O . ASP A 1 88 ? -10.936 2.810 19.345 1.00 96.69 88 ASP A O 1
ATOM 632 N N . VAL A 1 89 ? -12.683 3.367 18.033 1.00 97.56 89 VAL A N 1
ATOM 633 C CA . VAL A 1 89 ? -12.576 2.259 17.079 1.00 97.56 89 VAL A CA 1
ATOM 634 C C . VAL A 1 89 ? -12.753 2.833 15.684 1.00 97.56 89 VAL A C 1
ATOM 636 O O . VAL A 1 89 ? -13.733 3.520 15.411 1.00 97.56 89 VAL A O 1
ATOM 639 N N . ARG A 1 90 ? -11.812 2.522 14.795 1.00 96.75 90 ARG A N 1
ATOM 640 C CA . ARG A 1 90 ? -11.789 3.009 13.414 1.00 96.75 90 ARG A CA 1
ATOM 641 C C . ARG A 1 90 ? -11.386 1.892 12.468 1.00 96.75 90 ARG A C 1
ATOM 643 O O . ARG A 1 90 ? -10.401 1.200 12.723 1.00 96.75 90 ARG A O 1
ATOM 650 N N . ALA A 1 91 ? -12.110 1.733 11.367 1.00 96.50 91 ALA A N 1
ATOM 651 C CA . ALA A 1 91 ? -11.789 0.748 10.346 1.00 96.50 91 ALA A CA 1
ATOM 652 C C . ALA A 1 91 ? -12.071 1.282 8.938 1.00 96.50 91 ALA A C 1
ATOM 654 O O . ALA A 1 91 ? -13.033 2.009 8.711 1.00 96.50 91 ALA A O 1
ATOM 655 N N . VAL A 1 92 ? -11.219 0.907 7.984 1.00 97.00 92 VAL A N 1
ATOM 656 C CA . VAL A 1 92 ? -11.432 1.108 6.547 1.00 97.00 92 VAL A CA 1
ATOM 657 C C . VAL A 1 92 ? -10.928 -0.139 5.828 1.00 97.00 92 VAL A C 1
ATOM 659 O O . VAL A 1 92 ? -9.725 -0.408 5.781 1.00 97.00 92 VAL A O 1
ATOM 662 N N . GLY A 1 93 ? -11.850 -0.936 5.284 1.00 96.88 93 GLY A N 1
ATOM 663 C CA . GLY A 1 93 ? -11.516 -2.263 4.760 1.00 96.88 93 GLY A CA 1
ATOM 664 C C . GLY A 1 93 ? -10.826 -3.124 5.824 1.00 96.88 93 GLY A C 1
ATOM 665 O O . GLY A 1 93 ? -11.176 -3.072 6.997 1.00 96.88 93 GLY A O 1
ATOM 666 N N . ALA A 1 94 ? -9.796 -3.879 5.443 1.00 97.50 94 ALA A N 1
ATOM 667 C CA . ALA A 1 94 ? -9.044 -4.726 6.375 1.00 97.50 94 ALA A CA 1
ATOM 668 C C . ALA A 1 94 ? -7.998 -3.967 7.226 1.00 97.50 94 ALA A C 1
ATOM 670 O O . ALA A 1 94 ? -7.137 -4.595 7.838 1.00 97.50 94 ALA A O 1
ATOM 671 N N . MET A 1 95 ? -8.041 -2.631 7.264 1.00 98.06 95 MET A N 1
ATOM 672 C CA . MET A 1 95 ? -7.207 -1.810 8.140 1.00 98.06 95 MET A CA 1
ATOM 673 C C . MET A 1 95 ? -8.061 -1.287 9.296 1.00 98.06 95 MET A C 1
ATOM 675 O O . MET A 1 95 ? -8.916 -0.430 9.093 1.00 98.06 95 MET A O 1
ATOM 679 N N . ALA A 1 96 ? -7.820 -1.799 10.503 1.00 97.62 96 ALA A N 1
ATOM 680 C CA . ALA A 1 96 ? -8.556 -1.434 11.711 1.00 97.62 96 ALA A CA 1
ATOM 681 C C . ALA A 1 96 ? -7.610 -0.964 12.824 1.00 97.62 96 ALA A C 1
ATOM 683 O O . ALA A 1 96 ? -6.465 -1.411 12.916 1.00 97.62 96 ALA A O 1
ATOM 684 N N . GLY A 1 97 ? -8.101 -0.068 13.674 1.00 97.62 97 GLY A N 1
ATOM 685 C CA . GLY A 1 97 ? -7.402 0.452 14.840 1.00 97.62 97 GLY A CA 1
ATOM 686 C C . GLY A 1 97 ? -8.347 0.616 16.025 1.00 97.62 97 GLY A C 1
ATOM 687 O O . GLY A 1 97 ? -9.493 1.033 15.868 1.00 97.62 97 GLY A O 1
ATOM 688 N N . MET A 1 98 ? -7.834 0.303 17.211 1.00 97.56 98 MET A N 1
ATOM 689 C CA . MET A 1 98 ? -8.506 0.492 18.491 1.00 97.56 98 MET A CA 1
ATOM 690 C C . MET A 1 98 ? -7.602 1.327 19.389 1.00 97.56 98 MET A C 1
ATOM 692 O O . MET A 1 98 ? -6.442 0.979 19.609 1.00 97.56 98 MET A O 1
ATOM 696 N N . GLU A 1 99 ? -8.126 2.437 19.886 1.00 97.62 99 GLU A N 1
ATOM 697 C CA . GLU A 1 99 ? -7.395 3.348 20.756 1.00 97.62 99 GLU A CA 1
ATOM 698 C C . GLU A 1 99 ? -7.723 3.064 22.215 1.00 97.62 99 GLU A C 1
ATOM 700 O O . GLU A 1 99 ? -8.893 3.035 22.604 1.00 97.62 99 GLU A O 1
ATOM 705 N N . LEU A 1 100 ? -6.679 2.857 23.016 1.00 97.75 100 LEU A N 1
ATOM 706 C CA . LEU A 1 100 ? -6.801 2.597 24.442 1.00 97.75 100 LEU A CA 1
ATOM 707 C C . LEU A 1 100 ? -6.464 3.861 25.229 1.00 97.75 100 LEU A C 1
ATOM 709 O O . LEU A 1 100 ? -5.406 4.453 25.028 1.00 97.75 100 LEU A O 1
ATOM 713 N N . VAL A 1 101 ? -7.353 4.249 26.138 1.00 97.81 101 VAL A N 1
ATOM 714 C CA . VAL A 1 101 ? -7.279 5.488 26.917 1.00 97.81 101 VAL A CA 1
ATOM 715 C C . VAL A 1 101 ? -7.443 5.200 28.403 1.00 97.81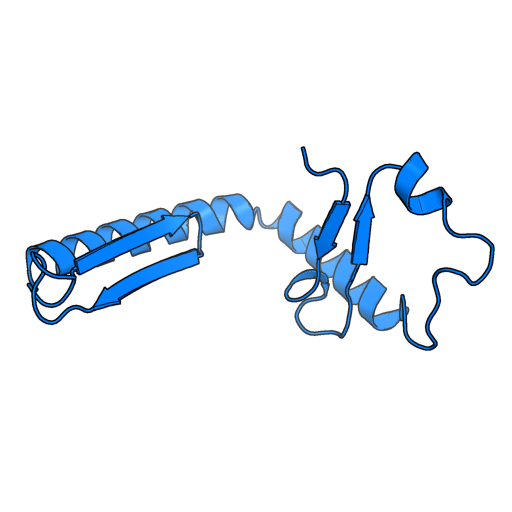 101 VAL A C 1
ATOM 717 O O . VAL A 1 101 ? -8.017 4.188 28.803 1.00 97.81 101 VAL A O 1
ATOM 720 N N . ARG A 1 102 ? -6.941 6.111 29.241 1.00 96.31 102 ARG A N 1
ATOM 721 C CA . ARG A 1 102 ? -7.171 6.054 30.694 1.00 96.31 102 ARG A CA 1
ATOM 722 C C . ARG A 1 102 ? -8.543 6.607 31.076 1.00 96.31 102 ARG A C 1
ATOM 724 O O . ARG A 1 102 ? -9.179 6.060 31.967 1.00 96.31 102 ARG A O 1
ATOM 731 N N . ASP A 1 103 ? -8.980 7.669 30.401 1.00 93.56 103 ASP A N 1
ATOM 732 C CA . ASP A 1 103 ? -10.296 8.290 30.562 1.00 93.56 103 ASP A CA 1
ATOM 733 C C . ASP A 1 103 ? -10.787 8.776 29.188 1.00 93.56 103 ASP A C 1
ATOM 735 O O . ASP A 1 103 ? -10.097 9.509 28.479 1.00 93.56 103 ASP A O 1
ATOM 739 N N . ARG A 1 104 ? -11.999 8.371 28.801 1.00 91.06 104 ARG A N 1
ATOM 740 C CA . ARG A 1 104 ? -12.617 8.734 27.516 1.00 91.06 104 ARG A CA 1
ATOM 741 C C . ARG A 1 104 ? -12.903 10.226 27.369 1.00 91.06 104 ARG A C 1
ATOM 743 O O . ARG A 1 104 ? -12.986 10.709 26.244 1.00 91.06 104 ARG A O 1
ATOM 750 N N . LYS A 1 105 ? -13.099 10.943 28.477 1.00 89.19 105 LYS A N 1
ATOM 751 C CA . LYS A 1 105 ? -13.397 12.380 28.493 1.00 89.19 105 LYS A CA 1
ATOM 752 C C . LYS A 1 105 ? -12.157 13.221 28.234 1.00 89.19 105 LYS A C 1
ATOM 754 O O . LYS A 1 105 ? -12.285 14.316 27.697 1.00 89.19 105 LYS A O 1
ATOM 759 N N . THR A 1 106 ? -10.985 12.728 28.629 1.00 88.81 106 THR A N 1
ATOM 760 C CA . THR A 1 106 ? -9.734 13.492 28.554 1.00 88.81 106 THR A CA 1
ATOM 761 C C . THR A 1 106 ? -8.770 13.007 27.478 1.00 88.81 106 THR A C 1
ATOM 763 O O . THR A 1 106 ? -7.718 13.623 27.393 1.00 88.81 106 THR A O 1
ATOM 766 N N . LYS A 1 107 ? -9.126 11.937 26.738 1.00 66.12 107 LYS A N 1
ATOM 767 C CA . LYS A 1 107 ? -8.343 11.217 25.708 1.00 66.12 107 LYS A CA 1
ATOM 768 C C . LYS A 1 107 ? -6.830 11.446 25.759 1.00 66.12 107 LYS A C 1
ATOM 770 O O . LYS A 1 107 ? -6.357 12.469 25.222 1.00 66.12 107 LYS A O 1
#

Foldseek 3Di:
DDQKDKDADLLQDPPGAIDIDHDPCVVVPQDVPSDDDDCYPPVNSVVSNVVSVVCCVVVVVQVVQQVCQVVVQVVLVVVVVVDQQFQDWDTDRVDIDTHGDPGNVVD

pLDDT: mean 96.9, std 3.61, range [66.12, 98.69]

Sequence (107 aa):
QPDLMTVAKSLAAGFPLSAVVGKADIMDAPGPGGLGGTYGGNPVACAAGLAVMDIMRDEKLPERAARIGSVVEERMQSWARDHEVIGDVRAVGAMAGMELVRDRKTK